Protein AF-A0A1D6N1G1-F1 (afdb_monomer_lite)

Sequence (149 aa):
MVDSLAKLSMDVGDKDLVYSLLLVFSRMLMDENGKECIMDNIQITICVLSELVSYPHMMVVQETTLQCLVAFSTFPHPKIYHVRRKVVQAAIRALDDKKQVVRQVVVRCRHTWCEHFTISESVARWRKSLRRTERLRSNGVPPRISWLK

Secondary structure (DSSP, 8-state):
-HHHHHHHTT-STTHHHHHHHHHHHHHHTTSHHHHHHHHTTHHHHHHHHHHHTT-TT-HHHHHHHHHHHHHHTTS-HHHHGGGHHHHHHHHHHHTT-S-HHHHHHHHHHHHIIIIIHHHHHHHHHHHHHHHHHHHHHHTT---------

pLDDT: mean 80.91, std 14.66, range [36.78, 94.88]

Structure (mmCIF, N/CA/C/O backbone):
data_AF-A0A1D6N1G1-F1
#
_entry.id   AF-A0A1D6N1G1-F1
#
loop_
_atom_site.group_PDB
_atom_site.id
_atom_site.type_symbol
_atom_site.label_atom_id
_atom_site.label_alt_id
_atom_site.label_comp_id
_atom_site.label_asym_id
_atom_site.label_entity_id
_atom_site.label_seq_id
_atom_site.pdbx_PDB_ins_code
_atom_site.Cartn_x
_atom_site.Cartn_y
_atom_site.Cartn_z
_atom_site.occupancy
_atom_site.B_iso_or_equiv
_atom_site.auth_seq_id
_atom_site.auth_comp_id
_atom_site.auth_asym_id
_atom_site.auth_atom_id
_atom_site.pdbx_PDB_model_num
ATOM 1 N N . MET A 1 1 ? 12.007 7.906 5.022 1.00 79.75 1 MET A N 1
ATOM 2 C CA . MET A 1 1 ? 10.540 8.095 4.908 1.00 79.75 1 MET A CA 1
ATOM 3 C C . MET A 1 1 ? 9.776 6.846 5.329 1.00 79.75 1 MET A C 1
ATOM 5 O O . MET A 1 1 ? 8.977 6.941 6.248 1.00 79.75 1 MET A O 1
ATOM 9 N N . VAL A 1 2 ? 10.022 5.683 4.715 1.00 82.06 2 VAL A N 1
ATOM 10 C CA . VAL A 1 2 ? 9.347 4.422 5.087 1.00 82.06 2 VAL A CA 1
ATOM 11 C C . VAL A 1 2 ? 9.633 4.022 6.538 1.00 82.06 2 VAL A C 1
ATOM 13 O O . VAL A 1 2 ? 8.705 3.689 7.265 1.00 82.06 2 VAL A O 1
ATOM 16 N N . ASP A 1 3 ? 10.875 4.174 7.002 1.00 85.06 3 ASP A N 1
ATOM 17 C CA . ASP A 1 3 ? 11.221 3.924 8.412 1.00 85.06 3 ASP A CA 1
ATOM 18 C C . ASP A 1 3 ? 10.505 4.879 9.373 1.00 85.06 3 ASP A C 1
ATOM 20 O O . ASP A 1 3 ? 10.149 4.502 10.485 1.00 85.06 3 ASP A O 1
ATOM 24 N N . SER A 1 4 ? 10.279 6.123 8.943 1.00 84.81 4 SER A N 1
ATOM 25 C CA . SER A 1 4 ? 9.517 7.112 9.707 1.00 84.81 4 SER A CA 1
ATOM 26 C C . SER A 1 4 ? 8.051 6.695 9.800 1.00 84.81 4 SER A C 1
ATOM 28 O O . SER A 1 4 ? 7.501 6.701 10.891 1.00 84.81 4 SER A O 1
ATOM 30 N N . LEU A 1 5 ? 7.444 6.259 8.688 1.00 82.94 5 LEU A N 1
ATOM 31 C CA . LEU A 1 5 ? 6.083 5.711 8.678 1.00 82.94 5 LEU A CA 1
ATOM 32 C C . LEU A 1 5 ? 5.957 4.497 9.606 1.00 82.94 5 LEU A C 1
ATOM 34 O O . LEU A 1 5 ? 5.024 4.448 10.400 1.00 82.94 5 LEU A O 1
ATOM 38 N N . ALA A 1 6 ? 6.907 3.559 9.553 1.00 84.38 6 ALA A N 1
ATOM 39 C CA . ALA A 1 6 ? 6.903 2.380 10.415 1.00 84.38 6 ALA A CA 1
ATOM 40 C C . ALA A 1 6 ? 6.963 2.762 11.903 1.00 84.38 6 ALA A C 1
ATOM 42 O O . ALA A 1 6 ? 6.140 2.302 12.689 1.00 84.38 6 ALA A O 1
ATOM 43 N N . LYS A 1 7 ? 7.885 3.657 12.283 1.00 87.19 7 LYS A N 1
ATOM 44 C CA . LYS A 1 7 ? 8.036 4.119 13.673 1.00 87.19 7 LYS A CA 1
ATOM 45 C C . LYS A 1 7 ? 6.796 4.856 14.180 1.00 87.19 7 LYS A C 1
ATOM 47 O O . LYS A 1 7 ? 6.299 4.530 15.250 1.00 87.19 7 LYS A O 1
ATOM 52 N N . LEU A 1 8 ? 6.293 5.811 13.400 1.00 80.88 8 LEU A N 1
ATOM 53 C CA . LEU A 1 8 ? 5.163 6.662 13.789 1.00 80.88 8 LEU A CA 1
ATOM 54 C C . LEU A 1 8 ? 3.832 5.898 13.793 1.00 80.88 8 LEU A C 1
ATOM 56 O O . LEU A 1 8 ? 2.919 6.254 14.525 1.00 80.88 8 LEU A O 1
ATOM 60 N N . SER A 1 9 ? 3.709 4.815 13.017 1.00 81.06 9 SER A N 1
ATOM 61 C CA . SER A 1 9 ? 2.487 3.997 12.995 1.00 81.06 9 SER A CA 1
ATOM 62 C C . SER A 1 9 ? 2.182 3.277 14.315 1.00 81.06 9 SER A C 1
ATOM 64 O O . SER A 1 9 ? 1.063 2.801 14.497 1.00 81.06 9 SER A O 1
ATOM 66 N N . MET A 1 10 ? 3.151 3.213 15.232 1.00 80.50 10 MET A N 1
ATOM 67 C CA . MET A 1 10 ? 2.996 2.581 16.543 1.00 80.50 10 MET A CA 1
ATOM 68 C C . MET A 1 10 ? 2.371 3.510 17.594 1.00 80.50 10 MET A C 1
ATOM 70 O O . MET A 1 10 ? 1.881 3.013 18.606 1.00 80.50 10 MET A O 1
ATOM 74 N N . ASP A 1 11 ? 2.382 4.829 17.369 1.00 78.88 11 ASP A N 1
ATOM 75 C CA . ASP A 1 11 ? 1.855 5.830 18.300 1.00 78.88 11 ASP A CA 1
ATOM 76 C C . ASP A 1 11 ? 0.537 6.435 17.779 1.00 78.88 11 ASP A C 1
ATOM 78 O O . ASP A 1 11 ? 0.392 6.808 16.612 1.00 78.88 11 ASP A O 1
ATOM 82 N N . VAL A 1 12 ? -0.454 6.543 18.665 1.00 72.38 12 VAL A N 1
ATOM 83 C CA . VAL A 1 12 ? -1.766 7.140 18.375 1.00 72.38 12 VAL A CA 1
ATOM 84 C C . VAL A 1 12 ? -1.674 8.664 18.249 1.00 72.38 12 VAL A C 1
ATOM 86 O O . VAL A 1 12 ? -2.468 9.264 17.515 1.00 72.38 12 VAL A O 1
ATOM 89 N N . GLY A 1 13 ? -0.719 9.291 18.946 1.00 80.56 13 GLY A N 1
ATOM 90 C CA . GLY A 1 13 ? -0.485 10.736 18.911 1.00 80.56 13 GLY A CA 1
ATOM 91 C C . GLY A 1 13 ? -0.016 11.239 17.545 1.00 80.56 13 GLY A C 1
ATOM 92 O O . GLY A 1 13 ? -0.322 12.366 17.164 1.00 80.56 13 GLY A O 1
ATOM 93 N N . ASP A 1 14 ? 0.623 10.372 16.761 1.00 87.56 14 ASP A N 1
ATOM 94 C CA . ASP A 1 14 ? 1.256 10.727 15.490 1.00 87.56 14 ASP A CA 1
ATOM 95 C C . ASP A 1 14 ? 0.354 10.519 14.264 1.00 87.56 14 ASP A C 1
ATOM 97 O O . ASP A 1 14 ? 0.816 10.616 13.127 1.00 87.56 14 ASP A O 1
ATOM 101 N N . LYS A 1 15 ? -0.946 10.256 14.446 1.00 88.75 15 LYS A N 1
ATOM 102 C CA . LYS A 1 15 ? -1.875 9.938 13.340 1.00 88.75 15 LYS A CA 1
ATOM 103 C C . LYS A 1 15 ? -1.853 10.959 12.188 1.00 88.75 15 LYS A C 1
ATOM 105 O O . LYS A 1 15 ? -1.908 10.570 11.021 1.00 88.75 15 LYS A O 1
ATOM 110 N N . ASP A 1 16 ? -1.725 12.250 12.499 1.00 91.19 16 ASP A N 1
ATOM 111 C CA . ASP A 1 16 ? -1.712 13.328 11.502 1.00 91.19 16 ASP A CA 1
ATOM 112 C C . ASP A 1 16 ? -0.366 13.393 10.759 1.00 91.19 16 ASP A C 1
ATOM 114 O O . ASP A 1 16 ? -0.320 13.661 9.553 1.00 91.19 16 ASP A O 1
ATOM 118 N N . LEU A 1 17 ? 0.732 13.069 11.450 1.00 91.50 17 LEU A N 1
ATOM 119 C CA . LEU A 1 17 ? 2.068 12.917 10.867 1.00 91.50 17 LEU A CA 1
ATOM 120 C C . LEU A 1 17 ? 2.132 11.687 9.957 1.00 91.50 1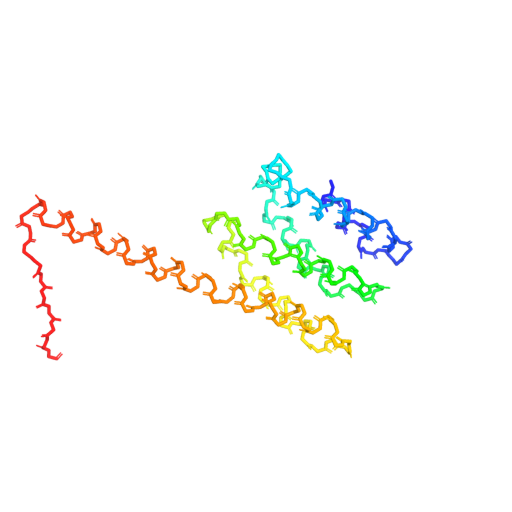7 LEU A C 1
ATOM 122 O O . LEU A 1 17 ? 2.620 11.787 8.830 1.00 91.50 17 LEU A O 1
ATOM 126 N N . VAL A 1 18 ? 1.585 10.550 10.403 1.00 92.38 18 VAL A N 1
ATOM 127 C CA . VAL A 1 18 ? 1.448 9.325 9.598 1.00 92.38 18 VAL A CA 1
ATOM 128 C C . VAL A 1 18 ? 0.681 9.626 8.316 1.00 92.38 18 VAL A C 1
ATOM 130 O O . VAL A 1 18 ? 1.151 9.294 7.226 1.00 92.38 18 VAL A O 1
ATOM 133 N N . TYR A 1 19 ? -0.466 10.303 8.420 1.00 93.06 19 TYR A N 1
ATOM 134 C CA . TYR A 1 19 ? -1.254 10.666 7.248 1.00 93.06 19 TYR A CA 1
ATOM 135 C C . TYR A 1 19 ? -0.510 11.636 6.320 1.00 93.06 19 TYR A C 1
ATOM 137 O O . TYR A 1 19 ? -0.472 11.419 5.109 1.00 93.06 19 TYR A O 1
ATOM 145 N N . 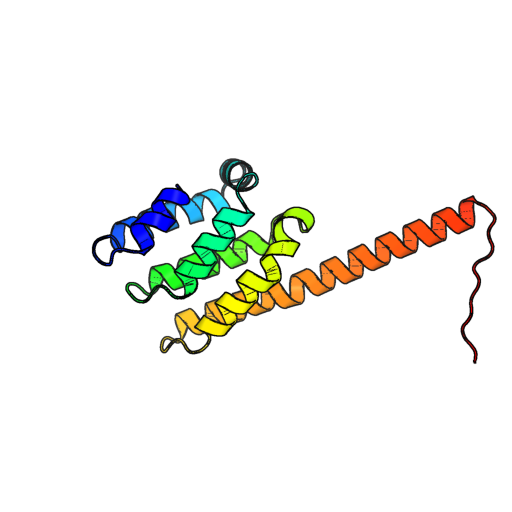SER A 1 20 ? 0.151 12.659 6.867 1.00 93.69 20 SER A N 1
ATOM 146 C CA . SER A 1 20 ? 0.931 13.623 6.078 1.00 93.69 20 SER A CA 1
ATOM 147 C C . SER A 1 20 ? 2.070 12.951 5.306 1.00 93.69 20 SER A C 1
ATOM 149 O O . SER A 1 20 ? 2.249 13.203 4.112 1.00 93.69 20 SER A O 1
ATOM 151 N N . LEU A 1 21 ? 2.809 12.043 5.949 1.00 93.25 21 LEU A N 1
ATOM 152 C CA . LEU A 1 21 ? 3.858 11.256 5.297 1.00 93.25 21 LEU A CA 1
ATOM 153 C C . LEU A 1 21 ? 3.290 10.322 4.228 1.00 93.25 21 LEU A C 1
ATOM 155 O O . LEU A 1 21 ? 3.871 10.201 3.150 1.00 93.25 21 LEU A O 1
ATOM 159 N N . LEU A 1 22 ? 2.147 9.689 4.496 1.00 93.94 22 LEU A N 1
ATOM 160 C CA . LEU A 1 22 ? 1.475 8.828 3.529 1.00 93.94 22 LEU A CA 1
ATOM 161 C C . LEU A 1 22 ? 0.999 9.614 2.298 1.00 93.94 22 LEU A C 1
ATOM 163 O O . LEU A 1 22 ? 1.094 9.110 1.181 1.00 93.94 22 LEU A O 1
ATOM 167 N N . LEU A 1 23 ? 0.552 10.862 2.468 1.00 93.56 23 LEU A N 1
ATOM 168 C CA . LEU A 1 23 ? 0.210 11.740 1.349 1.00 93.56 23 LEU A CA 1
ATOM 169 C C . LEU A 1 23 ? 1.436 12.099 0.506 1.00 93.56 23 LEU A C 1
ATOM 171 O O . LEU A 1 23 ? 1.366 12.008 -0.721 1.00 93.56 23 LEU A O 1
ATOM 175 N N . VAL A 1 24 ? 2.562 12.457 1.130 1.00 93.12 24 VAL A N 1
ATOM 176 C CA . VAL A 1 24 ? 3.826 12.698 0.407 1.00 93.12 24 VAL A CA 1
ATOM 177 C C . VAL A 1 24 ? 4.230 11.449 -0.371 1.00 93.12 24 VAL A C 1
ATOM 179 O O . VAL A 1 24 ? 4.504 11.523 -1.567 1.00 93.12 24 VAL A O 1
ATOM 182 N N . PHE A 1 25 ? 4.163 10.290 0.281 1.00 91.88 25 PHE A N 1
ATOM 183 C CA . PHE A 1 25 ? 4.442 9.002 -0.336 1.00 91.88 25 PHE A CA 1
ATOM 184 C C . PHE A 1 25 ? 3.519 8.711 -1.536 1.00 91.88 25 PHE A C 1
ATOM 186 O O . PHE A 1 25 ? 3.985 8.307 -2.600 1.00 91.88 25 PHE A O 1
ATOM 193 N N . SER A 1 26 ? 2.214 8.972 -1.405 1.00 92.75 26 SER A N 1
ATOM 194 C CA . SER A 1 26 ? 1.238 8.767 -2.485 1.00 92.75 26 SER A CA 1
ATOM 195 C C . SER A 1 26 ? 1.529 9.641 -3.707 1.00 92.75 26 SER A C 1
ATOM 197 O O . SER A 1 26 ? 1.382 9.189 -4.840 1.00 92.75 26 SER A O 1
ATOM 199 N N . ARG A 1 27 ? 2.014 10.871 -3.491 1.00 92.06 27 ARG A N 1
ATOM 200 C CA . ARG A 1 27 ? 2.438 11.771 -4.570 1.00 92.06 27 ARG A CA 1
ATOM 201 C C . ARG A 1 27 ? 3.683 11.249 -5.274 1.00 92.06 27 ARG A C 1
ATOM 203 O O . ARG A 1 27 ? 3.724 11.276 -6.497 1.00 92.06 27 ARG A O 1
ATOM 210 N N . MET A 1 28 ? 4.648 10.706 -4.531 1.00 91.31 28 MET A N 1
ATOM 211 C CA . MET A 1 28 ? 5.841 10.091 -5.126 1.00 91.31 28 MET A CA 1
ATOM 212 C C . MET A 1 28 ? 5.503 8.887 -6.010 1.00 91.31 28 MET A C 1
ATOM 214 O O . MET A 1 28 ? 6.167 8.672 -7.013 1.00 91.31 28 MET A O 1
ATOM 218 N N . LEU A 1 29 ? 4.455 8.124 -5.685 1.00 89.44 29 LEU A N 1
ATOM 219 C CA . LEU A 1 29 ? 3.989 7.027 -6.540 1.00 89.44 29 LEU A CA 1
ATOM 220 C C . LEU A 1 29 ? 3.378 7.493 -7.869 1.00 89.44 29 LEU A C 1
ATOM 222 O O . LEU A 1 29 ? 3.246 6.681 -8.784 1.00 89.44 29 LEU A O 1
ATOM 226 N N . MET A 1 30 ? 2.977 8.761 -7.979 1.00 87.19 30 MET A N 1
ATOM 227 C CA . MET A 1 30 ? 2.439 9.343 -9.213 1.00 87.19 30 MET A CA 1
ATOM 228 C C . MET A 1 30 ? 3.515 10.030 -10.062 1.00 87.19 30 MET A C 1
ATOM 230 O O . MET A 1 30 ? 3.289 10.249 -11.248 1.00 87.19 30 MET A O 1
ATOM 234 N N . ASP A 1 31 ? 4.673 10.334 -9.478 1.00 90.44 31 ASP A N 1
ATOM 235 C CA . ASP A 1 31 ? 5.804 10.984 -10.137 1.00 90.44 31 ASP A CA 1
ATOM 236 C C . ASP A 1 31 ? 6.833 9.950 -10.618 1.00 90.44 31 ASP A C 1
ATOM 238 O O . ASP A 1 31 ? 7.179 9.029 -9.881 1.00 90.44 31 ASP A O 1
ATOM 242 N N . GLU A 1 32 ? 7.343 10.079 -11.845 1.00 87.62 32 GLU A N 1
ATOM 243 C CA . GLU A 1 32 ? 8.293 9.096 -12.393 1.00 87.62 32 GLU A CA 1
ATOM 244 C C . GLU A 1 32 ? 9.620 9.072 -11.616 1.00 87.62 32 GLU A C 1
ATOM 246 O O . GLU A 1 32 ? 10.110 7.992 -11.281 1.00 87.62 32 GLU A O 1
ATOM 251 N N . ASN A 1 33 ? 10.149 10.235 -11.216 1.00 88.31 33 ASN A N 1
ATOM 252 C CA . ASN A 1 33 ? 11.370 10.295 -10.401 1.00 88.31 33 ASN A CA 1
ATOM 253 C C . ASN A 1 33 ? 11.117 9.718 -8.995 1.00 88.31 33 ASN A C 1
ATOM 255 O O . ASN A 1 33 ? 11.950 9.008 -8.424 1.00 88.31 33 ASN A O 1
ATOM 259 N N . GLY A 1 34 ? 9.935 9.986 -8.436 1.00 87.56 34 GLY A N 1
ATOM 260 C CA . GLY A 1 34 ? 9.482 9.408 -7.174 1.00 87.56 34 GLY A CA 1
ATOM 261 C C . GLY A 1 34 ? 9.386 7.878 -7.212 1.00 87.56 34 GLY A C 1
ATOM 262 O O . GLY A 1 34 ? 9.840 7.213 -6.274 1.00 87.56 34 GLY A O 1
ATOM 263 N N . LYS A 1 35 ? 8.855 7.302 -8.298 1.00 88.88 35 LYS A N 1
ATOM 264 C CA . LYS A 1 35 ? 8.763 5.843 -8.489 1.00 88.88 35 LYS A CA 1
ATOM 265 C C . LYS A 1 35 ? 10.133 5.175 -8.524 1.00 88.88 35 LYS A C 1
ATOM 267 O O . LYS A 1 35 ? 10.285 4.115 -7.913 1.00 88.88 35 LYS A O 1
ATOM 272 N N . GLU A 1 36 ? 11.115 5.776 -9.198 1.00 87.62 36 GLU A N 1
ATOM 273 C CA . GLU A 1 36 ? 12.486 5.251 -9.234 1.00 87.62 36 GLU A CA 1
ATOM 274 C C . GLU A 1 36 ? 13.082 5.152 -7.826 1.00 87.62 36 GLU A C 1
ATOM 276 O O . GLU A 1 36 ? 13.568 4.090 -7.441 1.00 87.62 36 GLU A O 1
ATOM 281 N N . CYS A 1 37 ? 12.929 6.198 -7.007 1.00 86.75 37 CYS A N 1
ATOM 282 C CA . CYS A 1 37 ? 13.398 6.206 -5.616 1.00 86.75 37 CYS A CA 1
ATOM 283 C C . CYS A 1 37 ? 12.753 5.098 -4.756 1.00 86.75 37 CYS A C 1
ATOM 285 O O . CYS A 1 37 ? 13.398 4.483 -3.902 1.00 86.75 37 CYS A O 1
ATOM 287 N N . ILE A 1 38 ? 11.470 4.810 -4.987 1.00 89.12 38 ILE A N 1
ATOM 288 C CA . ILE A 1 38 ? 10.731 3.769 -4.258 1.00 89.12 38 ILE A CA 1
ATOM 289 C C . ILE A 1 38 ? 11.165 2.360 -4.689 1.00 89.12 38 ILE A C 1
ATOM 291 O O . ILE A 1 38 ? 11.104 1.421 -3.888 1.00 89.12 38 ILE A O 1
ATOM 295 N N . MET A 1 39 ? 11.607 2.189 -5.937 1.00 86.56 39 MET A N 1
ATOM 296 C CA . MET A 1 39 ? 11.893 0.882 -6.531 1.00 86.56 39 MET A CA 1
ATOM 297 C C . MET A 1 39 ? 13.001 0.112 -5.796 1.00 86.56 39 MET A C 1
ATOM 299 O O . MET A 1 39 ? 12.920 -1.118 -5.699 1.00 86.56 39 MET A O 1
ATOM 303 N N . ASP A 1 40 ? 13.976 0.816 -5.221 1.00 85.31 40 ASP A N 1
ATOM 304 C CA . ASP A 1 40 ? 15.070 0.218 -4.444 1.00 85.31 40 ASP A CA 1
ATOM 305 C C . ASP A 1 40 ? 14.602 -0.371 -3.109 1.00 85.31 40 ASP A C 1
ATOM 307 O O . ASP A 1 40 ? 15.170 -1.341 -2.611 1.00 85.31 40 ASP A O 1
ATOM 311 N N . ASN A 1 41 ? 13.510 0.159 -2.554 1.00 87.12 41 ASN A N 1
ATOM 312 C CA . ASN A 1 41 ? 12.984 -0.215 -1.241 1.00 87.12 41 ASN A CA 1
ATOM 313 C C . ASN A 1 41 ? 11.578 -0.824 -1.319 1.00 87.12 41 ASN A C 1
ATOM 315 O O . ASN A 1 41 ? 10.836 -0.843 -0.331 1.00 87.12 41 ASN A O 1
ATOM 319 N N . ILE A 1 42 ? 11.192 -1.337 -2.491 1.00 90.25 42 ILE A N 1
ATOM 320 C CA . ILE A 1 42 ? 9.816 -1.751 -2.789 1.00 90.25 42 ILE A CA 1
ATOM 321 C C . ILE A 1 42 ? 9.264 -2.787 -1.802 1.00 90.25 42 ILE A C 1
ATOM 323 O O . ILE A 1 42 ? 8.112 -2.691 -1.381 1.00 90.25 42 ILE A O 1
ATOM 327 N N . GLN A 1 43 ? 10.094 -3.744 -1.370 1.00 89.75 43 GLN A N 1
ATOM 328 C CA . GLN A 1 43 ? 9.669 -4.805 -0.453 1.00 89.75 43 GLN A CA 1
ATOM 329 C C . GLN A 1 43 ? 9.309 -4.247 0.924 1.00 89.75 43 GLN A C 1
ATOM 331 O O . GLN A 1 43 ? 8.230 -4.528 1.446 1.00 89.75 43 GLN A O 1
ATOM 336 N N . ILE A 1 44 ? 10.214 -3.449 1.498 1.00 90.81 44 ILE A N 1
ATOM 337 C CA . ILE A 1 44 ? 10.062 -2.844 2.826 1.00 90.81 44 ILE A CA 1
ATOM 338 C C . ILE A 1 44 ? 8.870 -1.891 2.802 1.00 90.81 44 ILE A C 1
ATOM 340 O O . ILE A 1 44 ? 8.004 -1.949 3.670 1.00 90.81 44 ILE A O 1
ATOM 344 N N . THR A 1 45 ? 8.768 -1.089 1.746 1.00 92.31 45 THR A N 1
ATOM 345 C CA . THR A 1 45 ? 7.674 -0.138 1.554 1.00 92.31 45 THR A CA 1
ATOM 346 C C . THR A 1 45 ? 6.314 -0.828 1.540 1.00 92.31 45 THR A C 1
ATOM 348 O O . THR A 1 45 ? 5.423 -0.466 2.306 1.00 92.31 45 THR A O 1
ATOM 351 N N . ILE A 1 46 ? 6.154 -1.875 0.726 1.00 92.69 46 ILE A N 1
ATOM 352 C CA . ILE A 1 46 ? 4.900 -2.633 0.663 1.00 92.69 46 ILE A CA 1
ATOM 353 C C . ILE A 1 46 ? 4.625 -3.359 1.986 1.00 92.69 46 ILE A C 1
ATOM 355 O O . ILE A 1 46 ? 3.463 -3.495 2.375 1.00 92.69 46 ILE A O 1
ATOM 359 N N . CYS A 1 47 ? 5.661 -3.799 2.707 1.00 91.50 47 CYS A N 1
ATOM 360 C CA . CYS A 1 47 ? 5.498 -4.391 4.033 1.00 91.50 47 CYS A CA 1
ATOM 361 C C . CYS A 1 47 ? 4.883 -3.410 5.032 1.00 91.50 47 CYS A C 1
ATOM 363 O O . CYS A 1 47 ? 3.875 -3.766 5.637 1.00 91.50 47 CYS A O 1
ATOM 365 N N . VAL A 1 48 ? 5.440 -2.202 5.143 1.00 92.19 48 VAL A N 1
ATOM 366 C CA . VAL A 1 48 ? 4.944 -1.151 6.048 1.00 92.19 48 VAL A CA 1
ATOM 367 C C . VAL A 1 48 ? 3.527 -0.725 5.663 1.00 92.19 48 VAL A C 1
ATOM 369 O O . VAL A 1 48 ? 2.642 -0.652 6.510 1.00 92.19 48 VAL A O 1
ATOM 372 N N . LEU A 1 49 ? 3.258 -0.533 4.368 1.00 94.00 49 LEU A N 1
ATOM 373 C CA . LEU A 1 49 ? 1.905 -0.215 3.902 1.00 94.00 49 LEU A CA 1
ATOM 374 C C . LEU A 1 49 ? 0.911 -1.338 4.214 1.00 94.00 49 LEU A C 1
ATOM 376 O O . LEU A 1 49 ? -0.213 -1.070 4.609 1.00 94.00 49 LEU A O 1
ATOM 380 N N . SER A 1 50 ? 1.307 -2.604 4.090 1.00 93.06 50 SER A N 1
ATOM 381 C CA . SER A 1 50 ? 0.414 -3.726 4.417 1.00 93.06 50 SER A CA 1
ATOM 382 C C . SER A 1 50 ? -0.015 -3.732 5.890 1.00 93.06 50 SER A C 1
ATOM 384 O O . SER A 1 50 ? -1.085 -4.246 6.199 1.00 93.06 50 SER A O 1
ATOM 386 N N . GLU A 1 51 ? 0.797 -3.179 6.790 1.00 91.31 51 GLU A N 1
ATOM 387 C CA . GLU A 1 51 ? 0.463 -3.029 8.211 1.00 91.31 51 GLU A CA 1
ATOM 388 C C . GLU A 1 51 ? -0.479 -1.836 8.435 1.00 91.31 51 GLU A C 1
ATOM 390 O O . GLU A 1 51 ? -1.471 -1.960 9.155 1.00 91.31 51 GLU A O 1
ATOM 395 N N . LEU A 1 52 ? -0.262 -0.729 7.716 1.00 91.69 52 LEU A N 1
ATOM 396 C CA . LEU A 1 52 ? -1.133 0.453 7.750 1.00 91.69 52 LEU A CA 1
ATOM 397 C C . LEU A 1 52 ? -2.556 0.203 7.218 1.00 91.69 52 LEU A C 1
ATOM 399 O O . LEU A 1 52 ? -3.475 0.952 7.546 1.00 91.69 52 LEU A O 1
ATOM 403 N N . VAL A 1 53 ? -2.782 -0.867 6.449 1.00 91.88 53 VAL A N 1
ATOM 404 C CA . VAL A 1 53 ? -4.133 -1.282 6.024 1.00 91.88 53 VAL A CA 1
ATOM 405 C C . VAL A 1 53 ? -5.043 -1.559 7.228 1.00 91.88 53 VAL A C 1
ATOM 407 O O . VAL A 1 53 ? -6.240 -1.299 7.161 1.00 91.88 53 VAL A O 1
ATOM 410 N N . SER A 1 54 ? -4.486 -2.043 8.342 1.00 87.62 54 SER A N 1
ATOM 411 C CA . SER A 1 54 ? -5.224 -2.301 9.585 1.00 87.62 54 SER A CA 1
ATOM 412 C C . SER A 1 54 ? -5.163 -1.139 10.586 1.00 87.62 54 SER A C 1
ATOM 414 O O . SER A 1 54 ? -5.516 -1.332 11.746 1.00 87.62 54 SER A O 1
ATOM 416 N N . TYR A 1 55 ? -4.715 0.055 10.178 1.00 88.56 55 TYR A N 1
ATOM 417 C CA . TYR A 1 55 ? -4.483 1.181 11.089 1.00 88.56 55 TYR A CA 1
ATOM 418 C C . TYR A 1 55 ? -5.795 1.704 11.706 1.00 88.56 55 TYR A C 1
ATOM 420 O O . TYR A 1 55 ? -6.603 2.314 11.001 1.00 88.56 55 TYR A O 1
ATOM 428 N N . PRO A 1 56 ? -6.052 1.514 13.013 1.00 82.50 56 PRO A N 1
ATOM 429 C CA . PRO A 1 56 ? -7.390 1.717 13.577 1.00 82.50 56 PRO A CA 1
ATOM 430 C C . PRO A 1 56 ? -7.715 3.190 13.864 1.00 82.50 56 PRO A C 1
ATOM 432 O O . PRO A 1 56 ? -8.882 3.548 14.023 1.00 82.50 56 PRO A O 1
ATOM 435 N N . HIS A 1 57 ? -6.701 4.055 13.933 1.00 84.69 57 HIS A N 1
ATOM 436 C CA . HIS A 1 57 ? -6.845 5.416 14.458 1.00 84.69 57 HIS A CA 1
ATOM 437 C C . HIS A 1 57 ? -7.381 6.420 13.434 1.00 84.69 57 HIS A C 1
ATOM 439 O O . HIS A 1 57 ? -7.940 7.448 13.818 1.00 84.69 57 HIS A O 1
ATOM 445 N N . MET A 1 58 ? -7.237 6.140 12.134 1.00 86.88 58 MET A N 1
ATOM 446 C CA . MET A 1 58 ? -7.681 7.054 11.085 1.00 86.88 58 MET A CA 1
ATOM 447 C C . MET A 1 58 ? -8.062 6.308 9.803 1.00 86.88 58 MET A C 1
ATOM 449 O O . MET A 1 58 ? -7.250 5.627 9.188 1.00 86.88 58 MET A O 1
ATO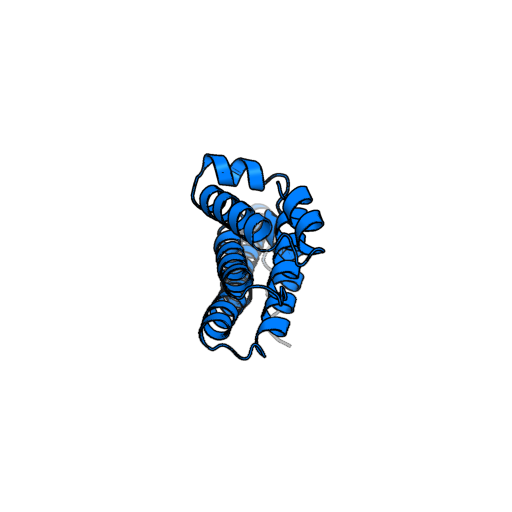M 453 N N . MET A 1 59 ? -9.309 6.482 9.363 1.00 87.62 59 MET A N 1
ATOM 454 C CA . MET A 1 59 ? -9.839 5.792 8.178 1.00 87.62 59 MET A CA 1
ATOM 455 C C . MET A 1 59 ? -9.118 6.190 6.892 1.00 87.62 59 MET A C 1
ATOM 457 O O . MET A 1 59 ? -8.821 5.337 6.064 1.00 87.62 59 MET A O 1
ATOM 461 N N . VAL A 1 60 ? -8.840 7.485 6.727 1.00 89.25 60 VAL A N 1
ATOM 462 C CA . VAL A 1 60 ? -8.208 7.990 5.504 1.00 89.25 60 VAL A CA 1
ATOM 463 C C . VAL A 1 60 ? -6.799 7.413 5.329 1.00 89.25 60 VAL A C 1
ATOM 465 O O . VAL A 1 60 ? -6.389 7.150 4.208 1.00 89.25 60 VAL A O 1
ATOM 468 N N . VAL A 1 61 ? -6.101 7.087 6.426 1.00 91.00 61 VAL A N 1
ATOM 469 C CA . VAL A 1 61 ? -4.817 6.371 6.371 1.00 91.00 61 VAL A CA 1
ATOM 470 C C . VAL A 1 61 ? -4.997 4.993 5.740 1.00 91.00 61 VAL A C 1
ATOM 472 O O . VAL A 1 61 ? -4.241 4.652 4.833 1.00 91.00 61 VAL A O 1
ATOM 475 N N . GLN A 1 62 ? -6.010 4.223 6.146 1.00 91.00 62 GLN A N 1
ATOM 476 C CA . GLN A 1 62 ? -6.279 2.909 5.548 1.00 91.00 62 GLN A CA 1
ATOM 477 C C . GLN A 1 62 ? -6.638 3.033 4.062 1.00 91.00 62 GLN A C 1
ATOM 479 O O . GLN A 1 62 ? -6.111 2.302 3.223 1.00 91.00 62 GLN A O 1
ATOM 484 N N . GLU A 1 63 ? -7.512 3.985 3.726 1.00 90.75 63 GLU A N 1
ATOM 485 C CA . GLU A 1 63 ? -7.961 4.218 2.355 1.00 90.75 63 GLU A CA 1
ATOM 486 C C . GLU A 1 63 ? -6.793 4.589 1.436 1.00 90.75 63 GLU A C 1
ATOM 488 O O . GLU A 1 63 ? -6.563 3.923 0.423 1.00 90.75 63 GLU A O 1
ATOM 493 N N . THR A 1 64 ? -6.013 5.606 1.808 1.00 92.81 64 THR A N 1
ATOM 494 C CA . THR A 1 64 ? -4.846 6.046 1.039 1.00 92.81 64 THR A CA 1
ATOM 495 C C . THR A 1 64 ? -3.801 4.937 0.956 1.00 92.81 64 THR A C 1
ATOM 497 O O . THR A 1 64 ? -3.228 4.714 -0.107 1.00 92.81 64 THR A O 1
ATOM 500 N N . THR A 1 65 ? -3.599 4.167 2.026 1.00 94.88 65 THR A N 1
ATOM 501 C CA . THR A 1 65 ? -2.687 3.016 2.019 1.00 94.88 65 THR A CA 1
ATOM 502 C C . THR A 1 65 ? -3.107 1.973 0.985 1.00 94.88 65 THR A C 1
ATOM 504 O O . THR A 1 65 ? -2.281 1.510 0.196 1.00 94.88 65 THR A O 1
ATOM 507 N N . LEU A 1 66 ? -4.392 1.621 0.936 1.00 93.69 66 LEU A N 1
ATOM 508 C CA . LEU A 1 66 ? -4.910 0.679 -0.055 1.00 93.69 66 LEU A CA 1
ATOM 509 C C . LEU A 1 66 ? -4.806 1.230 -1.482 1.00 93.69 66 LEU A C 1
ATOM 511 O O . LEU A 1 66 ? -4.501 0.475 -2.404 1.00 93.69 66 LEU A O 1
ATOM 515 N N . GLN A 1 67 ? -5.019 2.533 -1.679 1.00 92.00 67 GLN A N 1
ATOM 516 C CA . GLN A 1 67 ? -4.807 3.189 -2.973 1.00 92.00 67 GLN A CA 1
ATOM 517 C C . GLN A 1 67 ? -3.331 3.138 -3.400 1.00 92.00 67 GLN A C 1
ATOM 519 O O . GLN A 1 67 ? -3.046 2.790 -4.546 1.00 92.00 67 GLN A O 1
ATOM 524 N N . CYS A 1 68 ? -2.391 3.381 -2.483 1.00 94.62 68 CYS A N 1
ATOM 525 C CA . CYS A 1 68 ? -0.957 3.211 -2.726 1.00 94.62 68 CYS A CA 1
ATOM 526 C C . CYS A 1 68 ? -0.620 1.764 -3.111 1.00 94.62 68 CYS A C 1
ATOM 528 O O . CYS A 1 68 ? 0.113 1.532 -4.070 1.00 94.62 68 CYS A O 1
ATOM 530 N N . LEU A 1 69 ? -1.192 0.772 -2.418 1.00 94.62 69 LEU A N 1
ATOM 531 C CA . LEU A 1 69 ? -1.017 -0.640 -2.769 1.00 94.62 69 LEU A CA 1
ATOM 532 C C . LEU A 1 69 ? -1.581 -0.954 -4.161 1.00 94.62 69 LEU A C 1
ATOM 534 O O . LEU A 1 69 ? -0.955 -1.698 -4.909 1.00 94.62 69 LEU A O 1
ATOM 538 N N . VAL A 1 70 ? -2.714 -0.375 -4.564 1.00 92.56 70 VAL A N 1
ATOM 539 C CA . VAL A 1 70 ? -3.208 -0.490 -5.949 1.00 92.56 70 VAL A CA 1
ATOM 540 C C . VAL A 1 70 ? -2.200 0.101 -6.936 1.00 92.56 70 VAL A C 1
ATOM 542 O O . VAL A 1 70 ? -1.883 -0.558 -7.922 1.00 92.56 70 VAL A O 1
ATOM 545 N N . ALA A 1 71 ? -1.647 1.285 -6.668 1.00 92.00 71 ALA A N 1
ATOM 546 C CA . ALA A 1 71 ? -0.638 1.899 -7.534 1.00 92.00 71 ALA A CA 1
ATOM 547 C C . ALA A 1 71 ? 0.625 1.026 -7.662 1.00 92.00 71 ALA A C 1
ATOM 549 O O . ALA A 1 71 ? 1.156 0.863 -8.754 1.00 92.00 71 ALA A O 1
ATOM 550 N N . PHE A 1 72 ? 1.050 0.349 -6.594 1.00 92.00 72 PHE A N 1
ATOM 551 C CA . PHE A 1 72 ? 2.167 -0.598 -6.662 1.00 92.00 72 PHE A CA 1
ATOM 552 C C . PHE A 1 72 ? 1.960 -1.755 -7.644 1.00 92.00 72 PHE A C 1
ATOM 554 O O . PHE A 1 72 ? 2.940 -2.311 -8.136 1.00 92.00 72 PHE A O 1
ATOM 561 N N . SER A 1 73 ? 0.717 -2.110 -7.977 1.00 90.38 73 SER A N 1
ATOM 562 C CA . SER A 1 73 ? 0.441 -3.158 -8.968 1.00 90.38 73 SER A CA 1
ATOM 563 C C . SER A 1 73 ? 0.900 -2.803 -10.390 1.00 90.38 73 SER A C 1
ATOM 565 O O . SER A 1 73 ? 1.000 -3.699 -11.230 1.00 90.38 73 SER A O 1
ATOM 567 N N . THR A 1 74 ? 1.202 -1.525 -10.660 1.00 88.94 74 THR A N 1
ATOM 568 C CA . THR A 1 74 ? 1.709 -1.056 -11.957 1.00 88.94 74 THR A CA 1
ATOM 569 C C . THR A 1 74 ? 3.229 -1.163 -12.077 1.00 88.94 74 THR A C 1
ATOM 571 O O . THR A 1 74 ? 3.770 -0.935 -13.158 1.00 88.94 74 THR A O 1
ATOM 574 N N . PHE A 1 75 ? 3.941 -1.489 -10.993 1.00 88.75 75 PHE A N 1
ATOM 575 C CA . PHE A 1 75 ? 5.392 -1.669 -11.023 1.00 88.75 75 PHE A CA 1
ATOM 576 C C . PHE A 1 75 ? 5.774 -2.947 -11.793 1.00 88.75 75 PHE A C 1
ATOM 578 O O . PHE A 1 75 ? 4.956 -3.860 -11.953 1.00 88.75 75 PHE A O 1
ATOM 585 N N . PRO A 1 76 ? 7.031 -3.073 -12.262 1.00 87.75 76 PRO A N 1
ATOM 586 C CA . PRO A 1 76 ? 7.468 -4.255 -12.995 1.00 87.75 76 PRO A CA 1
ATOM 587 C C . PRO A 1 76 ? 7.218 -5.551 -12.213 1.00 87.75 76 PRO A C 1
ATOM 589 O O . PRO A 1 76 ? 7.716 -5.729 -11.102 1.00 87.75 76 PRO A O 1
ATOM 592 N N . HIS A 1 77 ? 6.510 -6.504 -12.827 1.00 85.25 77 HIS A N 1
ATOM 593 C CA . HIS A 1 77 ? 6.104 -7.765 -12.193 1.00 85.25 77 HIS A CA 1
ATOM 594 C C . HIS A 1 77 ? 7.220 -8.493 -11.407 1.00 85.25 77 HIS A C 1
ATOM 596 O O . HIS A 1 77 ? 6.957 -8.929 -10.283 1.00 85.25 77 HIS A O 1
ATOM 602 N N . PRO A 1 78 ? 8.472 -8.622 -11.906 1.00 87.00 78 PRO A N 1
ATOM 603 C CA . PRO A 1 78 ? 9.548 -9.273 -11.149 1.00 87.00 78 PRO A CA 1
ATOM 604 C C . PRO A 1 78 ? 9.846 -8.615 -9.792 1.00 87.00 78 PRO A C 1
ATOM 606 O O . PRO A 1 78 ? 10.271 -9.297 -8.861 1.00 87.00 78 PRO A O 1
ATOM 609 N N . LYS A 1 79 ? 9.600 -7.305 -9.669 1.00 87.69 79 LYS A N 1
ATOM 610 C CA . LYS A 1 79 ? 9.859 -6.507 -8.465 1.00 87.69 79 LYS A CA 1
ATOM 611 C C . LYS A 1 79 ? 8.738 -6.575 -7.431 1.00 87.69 79 LYS A C 1
ATOM 613 O O . LYS A 1 79 ? 8.988 -6.240 -6.286 1.00 87.69 79 LYS A O 1
ATOM 618 N N . ILE A 1 80 ? 7.533 -7.015 -7.796 1.00 90.38 80 ILE A N 1
ATOM 619 C CA . ILE A 1 80 ? 6.365 -6.983 -6.892 1.00 90.38 80 ILE A CA 1
ATOM 620 C C . ILE A 1 80 ? 5.687 -8.341 -6.692 1.00 90.38 80 ILE A C 1
ATOM 622 O O . ILE A 1 80 ? 4.893 -8.510 -5.770 1.00 90.38 80 ILE A O 1
ATOM 626 N N . TYR A 1 81 ? 6.012 -9.350 -7.502 1.00 87.50 81 TYR A N 1
ATOM 627 C CA . TYR A 1 81 ? 5.363 -10.660 -7.402 1.00 87.50 81 TYR A CA 1
ATOM 628 C C . TYR A 1 81 ? 5.538 -11.329 -6.027 1.00 87.50 81 TYR A C 1
ATOM 630 O O . TYR A 1 81 ? 4.604 -11.928 -5.498 1.00 87.50 81 TYR A O 1
ATOM 638 N N . HIS A 1 82 ? 6.713 -11.201 -5.409 1.00 88.75 82 HIS A N 1
ATOM 639 C CA . HIS A 1 82 ? 7.019 -11.852 -4.132 1.00 88.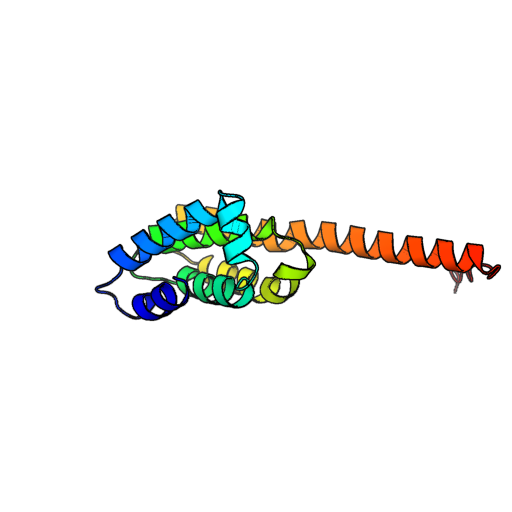75 82 HIS A CA 1
ATOM 640 C C . HIS A 1 82 ? 6.230 -11.266 -2.944 1.00 88.75 82 HIS A C 1
ATOM 642 O O . HIS A 1 82 ? 5.984 -11.975 -1.971 1.00 88.75 82 HIS A O 1
ATOM 648 N N . VAL A 1 83 ? 5.780 -10.007 -3.023 1.00 90.56 83 VAL A N 1
ATOM 649 C CA . VAL A 1 83 ? 4.941 -9.376 -1.986 1.00 90.56 83 VAL A CA 1
ATOM 650 C C . VAL A 1 83 ? 3.442 -9.570 -2.214 1.00 90.56 83 VAL A C 1
ATOM 652 O O . VAL A 1 83 ? 2.659 -9.299 -1.303 1.00 90.56 83 VAL A O 1
ATOM 655 N N . ARG A 1 84 ? 3.017 -10.103 -3.371 1.00 91.06 84 ARG A N 1
ATOM 656 C CA . ARG A 1 84 ? 1.597 -10.299 -3.728 1.00 91.06 84 ARG A CA 1
ATOM 657 C C . ARG A 1 84 ? 0.792 -10.954 -2.609 1.00 91.06 84 ARG A C 1
ATOM 659 O O . ARG A 1 84 ? -0.275 -10.467 -2.248 1.00 91.06 84 ARG A O 1
ATOM 666 N N . ARG A 1 85 ? 1.306 -12.049 -2.037 1.00 91.81 85 ARG A N 1
ATOM 667 C CA . ARG A 1 85 ? 0.612 -12.786 -0.969 1.00 91.81 85 ARG A CA 1
ATOM 668 C C . ARG A 1 85 ? 0.393 -11.917 0.272 1.00 91.81 85 ARG A C 1
ATOM 670 O O . ARG A 1 85 ? -0.676 -1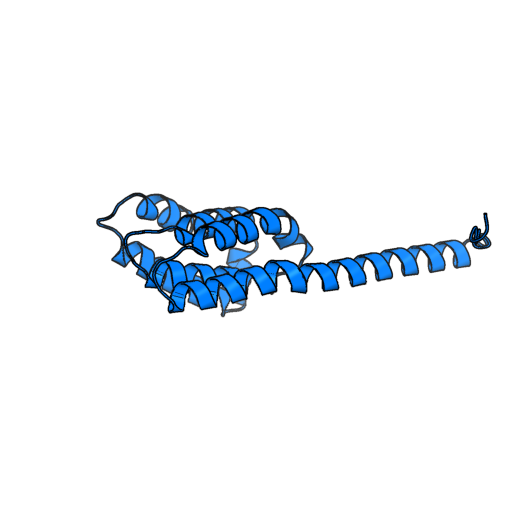1.997 0.869 1.00 91.81 85 ARG A O 1
ATOM 677 N N . LYS A 1 86 ? 1.372 -11.081 0.638 1.00 92.25 86 LYS A N 1
ATOM 678 C CA . LYS A 1 86 ? 1.273 -10.172 1.789 1.00 92.25 86 LYS A CA 1
ATOM 679 C C . LYS A 1 86 ? 0.193 -9.115 1.550 1.00 92.25 86 LYS A C 1
ATOM 681 O O . LYS A 1 86 ? -0.672 -8.949 2.404 1.00 92.25 86 LYS A O 1
ATOM 686 N N . VAL A 1 87 ? 0.180 -8.499 0.366 1.00 94.19 87 VAL A N 1
ATOM 687 C CA . VAL A 1 87 ? -0.823 -7.485 -0.005 1.00 94.19 87 VAL A CA 1
ATOM 688 C C . VAL A 1 87 ? -2.236 -8.066 -0.022 1.00 94.19 87 VAL A C 1
ATOM 690 O O . VAL A 1 87 ? -3.143 -7.506 0.590 1.00 94.19 87 VAL A O 1
ATOM 693 N N . VAL A 1 88 ? -2.428 -9.224 -0.662 1.00 93.25 88 VAL A N 1
ATOM 694 C CA . VAL A 1 88 ? -3.740 -9.887 -0.718 1.00 93.25 88 VAL A CA 1
ATOM 695 C C . VAL A 1 88 ? -4.220 -10.274 0.682 1.00 93.25 88 VAL A C 1
ATOM 697 O O . VAL A 1 88 ? -5.386 -10.064 1.003 1.00 93.25 88 VAL A O 1
ATOM 700 N N . GLN A 1 89 ? -3.337 -10.792 1.540 1.00 92.44 89 GLN A N 1
ATOM 701 C CA . GLN A 1 89 ? -3.704 -11.151 2.910 1.00 92.44 89 GLN A CA 1
ATOM 702 C C . GLN A 1 89 ? -4.074 -9.925 3.754 1.00 92.44 89 GLN A C 1
ATOM 704 O O . GLN A 1 89 ? -5.023 -9.999 4.534 1.00 92.44 89 GLN A O 1
ATOM 709 N N . ALA A 1 90 ? -3.351 -8.812 3.599 1.00 92.19 90 ALA A N 1
ATOM 710 C CA . ALA A 1 90 ? -3.676 -7.552 4.263 1.00 92.19 90 ALA A CA 1
ATOM 711 C C . ALA A 1 90 ? -5.047 -7.027 3.812 1.00 92.19 90 ALA A C 1
ATOM 713 O O . ALA A 1 90 ? -5.883 -6.704 4.650 1.00 92.19 90 ALA A O 1
ATOM 714 N N . ALA A 1 91 ? -5.323 -7.051 2.504 1.00 91.00 91 ALA A N 1
ATOM 715 C CA . ALA A 1 91 ? -6.628 -6.682 1.964 1.00 91.00 91 ALA A CA 1
ATOM 716 C C . ALA A 1 91 ? -7.750 -7.581 2.514 1.00 91.00 91 ALA A C 1
ATOM 718 O O . ALA A 1 91 ? -8.777 -7.073 2.943 1.00 91.00 91 ALA A O 1
ATOM 719 N N . ILE A 1 92 ? -7.552 -8.904 2.578 1.00 89.06 92 ILE A N 1
ATOM 720 C CA . ILE A 1 92 ? -8.554 -9.825 3.144 1.00 89.06 92 ILE A CA 1
ATOM 721 C C . ILE A 1 92 ? -8.894 -9.458 4.593 1.00 89.06 92 ILE A C 1
ATOM 723 O O . ILE A 1 92 ? -10.067 -9.432 4.944 1.00 89.06 92 ILE A O 1
ATOM 727 N N . ARG A 1 93 ? -7.893 -9.128 5.417 1.00 87.25 93 ARG A N 1
ATOM 728 C CA . ARG A 1 93 ? -8.114 -8.732 6.819 1.00 87.25 93 ARG A CA 1
ATOM 729 C C . ARG A 1 93 ? -8.906 -7.429 6.960 1.00 87.25 93 ARG A C 1
ATOM 731 O O . ARG A 1 93 ? -9.576 -7.250 7.966 1.00 87.25 93 ARG A O 1
ATOM 738 N N . ALA A 1 94 ? -8.839 -6.542 5.970 1.00 86.25 94 ALA A N 1
ATOM 739 C CA . ALA A 1 94 ? -9.586 -5.285 5.958 1.00 86.25 94 ALA A CA 1
ATOM 740 C C . ALA A 1 94 ? -10.982 -5.390 5.314 1.00 86.25 94 ALA A C 1
ATOM 742 O O . ALA A 1 94 ? -11.713 -4.401 5.291 1.00 86.25 94 ALA A O 1
ATOM 743 N N . LEU A 1 95 ? -11.388 -6.559 4.793 1.00 78.94 95 LEU A N 1
ATOM 744 C CA . LEU A 1 95 ? -12.728 -6.740 4.206 1.00 78.94 95 LEU A CA 1
ATOM 745 C C . LEU A 1 95 ? -13.851 -6.554 5.232 1.00 78.94 95 LEU A C 1
ATOM 747 O O . LEU A 1 95 ? -14.921 -6.066 4.870 1.00 78.94 95 LEU A O 1
ATOM 751 N N . ASP A 1 96 ? -13.582 -6.891 6.492 1.00 75.19 96 ASP A N 1
ATOM 752 C CA . ASP A 1 96 ? -14.540 -6.781 7.593 1.00 75.19 96 ASP A CA 1
ATOM 753 C C . ASP A 1 96 ? -14.592 -5.369 8.207 1.00 75.19 96 ASP A C 1
ATOM 755 O O . ASP A 1 96 ? -15.192 -5.167 9.266 1.00 75.19 96 ASP A O 1
ATOM 759 N N . ASP A 1 97 ? -13.987 -4.362 7.559 1.00 77.62 97 ASP A N 1
ATOM 760 C CA . ASP A 1 97 ? -14.076 -2.986 8.041 1.00 77.62 97 ASP A CA 1
ATOM 761 C C . ASP A 1 97 ? -15.536 -2.509 8.047 1.00 77.62 97 ASP A C 1
ATOM 763 O O . ASP A 1 97 ? -16.301 -2.708 7.095 1.00 77.62 97 ASP A O 1
ATOM 767 N N . LYS A 1 98 ? -15.941 -1.843 9.134 1.00 74.38 98 LYS A N 1
ATOM 768 C CA . LYS A 1 98 ? -17.316 -1.359 9.326 1.00 74.38 98 LYS A CA 1
ATOM 769 C C . LYS A 1 98 ? -17.720 -0.324 8.272 1.00 74.38 98 LYS A C 1
ATOM 771 O O . LYS A 1 98 ? -18.914 -0.159 8.005 1.00 74.38 98 LYS A O 1
ATOM 776 N N . LYS A 1 99 ? -16.763 0.341 7.622 1.00 79.31 99 LYS A N 1
ATOM 777 C CA . LYS A 1 99 ? -16.994 1.469 6.718 1.00 79.31 99 LYS A CA 1
ATOM 778 C C . LYS A 1 99 ? -16.993 1.041 5.253 1.00 79.31 99 LYS A C 1
ATOM 780 O O . LYS A 1 99 ? -16.052 0.445 4.738 1.00 79.31 99 LYS A O 1
ATOM 785 N N . GLN A 1 100 ? -18.057 1.412 4.545 1.00 82.19 100 GLN A N 1
ATOM 786 C CA . GLN A 1 100 ? -18.280 1.017 3.151 1.00 82.19 100 GLN A CA 1
ATOM 787 C C . GLN A 1 100 ? -17.196 1.516 2.190 1.00 82.19 100 GLN A C 1
ATOM 789 O O . GLN A 1 100 ? -16.803 0.774 1.291 1.00 82.19 100 GLN A O 1
ATOM 794 N N . VAL A 1 101 ? -16.701 2.741 2.388 1.00 80.06 101 VAL A N 1
ATOM 795 C CA . VAL A 1 101 ? -15.663 3.338 1.530 1.00 80.06 101 VAL A CA 1
ATOM 796 C C . VAL A 1 101 ? -14.365 2.530 1.570 1.00 80.06 101 VAL A C 1
ATOM 798 O O . VAL A 1 101 ? -13.820 2.196 0.522 1.00 80.06 101 VAL A O 1
ATOM 801 N N . VAL A 1 102 ? -13.937 2.090 2.759 1.00 81.44 102 VAL A N 1
ATOM 802 C CA . VAL A 1 102 ? -12.753 1.237 2.924 1.00 81.44 102 VAL A CA 1
ATOM 803 C C . VAL A 1 102 ? -12.976 -0.104 2.229 1.00 81.44 102 VAL A C 1
ATOM 805 O O . VAL A 1 102 ? -12.144 -0.512 1.420 1.00 81.44 102 VAL A O 1
ATOM 808 N N . ARG A 1 103 ? -14.137 -0.745 2.432 1.00 86.69 103 ARG A N 1
ATOM 809 C CA . ARG A 1 103 ? -14.467 -2.028 1.781 1.00 86.69 103 ARG A CA 1
ATOM 810 C C . ARG A 1 103 ? -14.381 -1.965 0.255 1.00 86.69 103 ARG A C 1
ATOM 812 O O . ARG A 1 103 ? -13.855 -2.891 -0.358 1.00 86.69 103 ARG A O 1
ATOM 819 N N . GLN A 1 104 ? -14.853 -0.886 -0.372 1.00 87.00 104 GLN A N 1
ATOM 820 C CA . GLN A 1 104 ? -14.766 -0.726 -1.830 1.00 87.00 104 GLN A CA 1
ATOM 821 C C . GLN A 1 104 ? -13.312 -0.680 -2.315 1.00 87.00 104 GLN A C 1
ATOM 823 O O . GLN A 1 104 ? -12.954 -1.365 -3.279 1.00 87.00 104 GLN A O 1
ATOM 828 N N . VAL A 1 105 ? -12.453 0.078 -1.627 1.00 87.00 105 VAL A N 1
ATOM 829 C CA . VAL A 1 105 ? -11.031 0.166 -1.981 1.00 87.00 105 VAL A CA 1
ATOM 830 C C . VAL A 1 105 ? -10.312 -1.158 -1.707 1.00 87.00 105 VAL A C 1
ATOM 832 O O . VAL A 1 105 ? -9.494 -1.579 -2.526 1.00 87.00 105 VAL A O 1
ATOM 835 N N . VAL A 1 106 ? -10.660 -1.866 -0.628 1.00 90.12 106 VAL A N 1
ATOM 836 C CA . VAL A 1 106 ? -10.151 -3.214 -0.326 1.00 90.12 106 VAL A CA 1
ATOM 837 C C . VAL A 1 106 ? -10.493 -4.202 -1.441 1.00 90.12 106 VAL A C 1
ATOM 839 O O . VAL A 1 106 ? -9.606 -4.914 -1.917 1.00 90.12 106 VAL A O 1
ATOM 842 N N . VAL A 1 107 ? -11.756 -4.244 -1.880 1.00 90.75 107 VAL A N 1
ATOM 843 C CA . VAL A 1 107 ? -12.205 -5.135 -2.962 1.00 90.75 107 VAL A CA 1
ATOM 844 C C . VAL A 1 107 ? -11.431 -4.847 -4.243 1.00 90.75 107 VAL A C 1
ATOM 846 O O . VAL A 1 107 ? -10.899 -5.777 -4.851 1.00 90.75 107 VAL A O 1
ATOM 849 N N . ARG A 1 108 ? -11.294 -3.565 -4.611 1.00 90.19 108 ARG A N 1
ATOM 850 C CA . ARG A 1 108 ? -10.501 -3.150 -5.774 1.00 90.19 108 ARG A CA 1
ATOM 851 C C . ARG A 1 108 ? -9.045 -3.591 -5.642 1.00 90.19 108 ARG A C 1
ATOM 853 O O . ARG A 1 108 ? -8.523 -4.219 -6.554 1.00 90.19 108 ARG A O 1
ATOM 860 N N . CYS A 1 109 ? -8.413 -3.319 -4.501 1.00 92.31 109 CYS A N 1
ATOM 861 C CA . CYS A 1 109 ? -7.033 -3.712 -4.225 1.00 92.31 109 CYS A CA 1
ATOM 862 C C . CYS A 1 109 ? -6.839 -5.222 -4.375 1.00 92.31 109 CYS A C 1
ATOM 864 O O . CYS A 1 109 ? -6.013 -5.669 -5.171 1.00 92.31 109 CYS A O 1
ATOM 866 N N . ARG A 1 110 ? -7.660 -6.026 -3.697 1.00 92.12 110 ARG A N 1
ATOM 867 C CA . ARG A 1 110 ? -7.605 -7.486 -3.802 1.00 92.12 110 ARG A CA 1
ATOM 868 C C . ARG A 1 110 ? -7.771 -7.956 -5.247 1.00 92.12 110 ARG A C 1
ATOM 870 O O . ARG A 1 110 ? -6.989 -8.787 -5.694 1.00 92.12 110 ARG A O 1
ATOM 877 N N . HIS A 1 111 ? -8.763 -7.440 -5.969 1.00 89.75 111 HIS A N 1
ATOM 878 C CA . HIS A 1 111 ? -9.016 -7.811 -7.361 1.00 89.75 111 HIS A CA 1
ATOM 879 C C . HIS A 1 111 ? -7.811 -7.497 -8.255 1.00 89.75 111 HIS A C 1
ATOM 881 O O . HIS A 1 111 ? -7.313 -8.390 -8.937 1.00 89.75 111 HIS A O 1
ATOM 887 N N . THR A 1 112 ? -7.251 -6.287 -8.168 1.00 90.69 112 THR A N 1
ATOM 888 C CA . THR A 1 112 ? -6.053 -5.901 -8.924 1.00 90.69 112 THR A CA 1
ATOM 889 C C . THR A 1 112 ? -4.868 -6.826 -8.622 1.00 90.69 112 THR A C 1
ATOM 891 O O . THR A 1 112 ? -4.222 -7.326 -9.539 1.00 90.69 112 THR A O 1
ATOM 894 N N . TRP A 1 113 ? -4.604 -7.141 -7.352 1.00 90.00 113 TRP A N 1
ATOM 895 C CA . TRP A 1 113 ? -3.488 -8.016 -6.966 1.00 90.00 113 TRP A CA 1
ATOM 896 C C . TRP A 1 113 ? -3.732 -9.513 -7.225 1.00 90.00 113 TRP A C 1
ATOM 898 O O . TRP A 1 113 ? -2.783 -10.303 -7.317 1.00 90.00 113 TRP A O 1
ATOM 908 N N . CYS A 1 114 ? -4.986 -9.931 -7.381 1.00 86.81 114 CYS A N 1
ATOM 909 C CA . CYS A 1 114 ? -5.339 -11.300 -7.737 1.00 86.81 114 CYS A CA 1
ATOM 910 C C . CYS A 1 114 ? -5.352 -11.512 -9.253 1.00 86.81 114 CYS A C 1
ATOM 912 O O . CYS A 1 114 ? -4.690 -12.435 -9.725 1.00 86.81 114 CYS A O 1
ATOM 914 N N . GLU A 1 115 ? -6.060 -10.678 -10.009 1.00 72.88 115 GLU A N 1
ATOM 915 C CA . GLU A 1 115 ? -6.383 -10.925 -11.419 1.00 72.88 115 GLU A CA 1
ATOM 916 C C . GLU A 1 115 ? -5.331 -10.374 -12.382 1.00 72.88 115 GLU A C 1
ATOM 918 O O . GLU A 1 115 ? -4.906 -11.090 -13.291 1.00 72.88 115 GLU A O 1
ATOM 923 N N . HIS A 1 116 ? -4.811 -9.166 -12.130 1.00 63.03 116 HIS A N 1
ATOM 924 C CA . HIS A 1 116 ? -3.797 -8.543 -12.991 1.00 63.03 116 HIS A CA 1
ATOM 925 C C . HIS A 1 116 ? -2.517 -9.395 -13.074 1.00 63.03 116 HIS A C 1
ATOM 927 O O . HIS A 1 116 ? -1.919 -9.578 -14.137 1.00 63.03 116 HIS A O 1
ATOM 933 N N . PHE A 1 117 ? -2.139 -10.019 -11.956 1.00 60.38 117 PHE A N 1
ATOM 934 C CA . PHE A 1 117 ? -0.993 -10.925 -11.897 1.00 60.38 117 PHE A CA 1
ATOM 935 C C . PHE A 1 117 ? -1.240 -12.263 -12.591 1.00 60.38 117 PHE A C 1
ATOM 937 O O . PHE A 1 117 ? -0.320 -12.801 -13.197 1.00 60.38 117 PHE A O 1
ATOM 944 N N . THR A 1 118 ? -2.468 -12.780 -12.571 1.00 55.62 118 THR A N 1
ATOM 945 C CA . THR A 1 118 ? -2.793 -14.076 -13.189 1.00 55.62 118 THR A CA 1
ATOM 946 C C . THR A 1 118 ? -2.714 -14.003 -14.720 1.00 55.62 118 THR A C 1
ATOM 948 O O . THR A 1 118 ? -2.229 -14.937 -15.367 1.00 55.62 118 THR A O 1
ATOM 951 N N . ILE A 1 119 ? -3.096 -12.862 -15.307 1.00 53.28 119 ILE A N 1
ATOM 952 C CA . ILE A 1 119 ? -2.966 -12.602 -16.750 1.00 53.28 119 ILE A CA 1
ATOM 953 C C . ILE A 1 119 ? -1.491 -12.421 -17.131 1.00 53.28 119 ILE A C 1
ATOM 955 O O . ILE A 1 119 ? -1.005 -13.091 -18.044 1.00 53.28 119 ILE A O 1
ATOM 959 N N . SER A 1 120 ? -0.745 -11.586 -16.398 1.00 56.66 120 SER A N 1
ATOM 960 C CA . SER A 1 120 ? 0.697 -11.391 -16.622 1.00 56.66 120 SER A CA 1
ATOM 961 C C . SER A 1 120 ? 1.484 -12.701 -16.495 1.00 56.66 120 SER A C 1
ATOM 963 O O . SER A 1 120 ? 2.361 -12.987 -17.313 1.00 56.66 120 SER A O 1
ATOM 965 N N . GLU A 1 121 ? 1.161 -13.535 -15.506 1.00 54.91 121 GLU A N 1
ATOM 966 C CA . GLU A 1 121 ? 1.802 -14.831 -15.295 1.00 54.91 121 GLU A CA 1
ATOM 967 C C . GLU A 1 121 ? 1.490 -15.811 -16.431 1.00 54.91 121 GLU A C 1
ATOM 969 O O . GLU A 1 121 ? 2.401 -16.457 -16.953 1.00 54.91 121 GLU A O 1
ATOM 974 N N . SER A 1 122 ? 0.231 -15.879 -16.870 1.00 52.12 122 SER A N 1
ATOM 975 C CA . SER A 1 122 ? -0.186 -16.715 -18.001 1.00 52.12 122 SER A CA 1
ATOM 976 C C . SER A 1 122 ? 0.515 -16.296 -19.294 1.00 52.12 122 SER A C 1
ATOM 978 O O . SER A 1 122 ? 1.051 -17.147 -20.002 1.00 52.12 122 SER A O 1
ATOM 980 N N . VAL A 1 123 ? 0.617 -14.991 -19.563 1.00 58.34 123 VAL A N 1
ATOM 981 C CA . VAL A 1 123 ? 1.330 -14.436 -20.726 1.00 58.34 123 VAL A CA 1
ATOM 982 C C . VAL A 1 123 ? 2.840 -14.677 -20.630 1.00 58.34 123 VAL A C 1
ATOM 984 O O . VAL A 1 123 ? 3.471 -15.074 -21.610 1.00 58.34 123 VAL A O 1
ATOM 987 N N . ALA A 1 124 ? 3.451 -14.485 -19.459 1.00 59.81 124 ALA A N 1
ATOM 988 C CA . ALA A 1 124 ? 4.875 -14.743 -19.251 1.00 59.81 124 ALA A CA 1
ATOM 989 C C . ALA A 1 124 ? 5.216 -16.236 -19.396 1.00 59.81 124 ALA A C 1
ATOM 991 O O . ALA A 1 124 ? 6.250 -16.584 -19.979 1.00 59.81 124 ALA A O 1
ATOM 992 N N . ARG A 1 125 ? 4.339 -1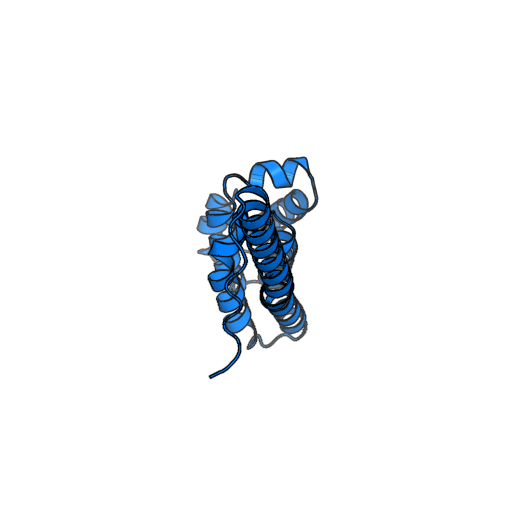7.118 -18.904 1.00 61.09 125 ARG A N 1
ATOM 993 C CA . ARG A 1 125 ? 4.428 -18.576 -19.050 1.00 61.09 125 ARG A CA 1
ATOM 994 C C . ARG A 1 125 ? 4.276 -18.988 -20.514 1.00 61.09 125 ARG A C 1
ATOM 996 O O . ARG A 1 125 ? 5.129 -19.723 -21.010 1.00 61.09 125 ARG A O 1
ATOM 1003 N N . TRP A 1 126 ? 3.296 -18.433 -21.227 1.00 61.09 126 TRP A N 1
ATOM 1004 C CA . TRP A 1 126 ? 3.136 -18.596 -22.675 1.00 61.09 126 TRP A CA 1
ATOM 1005 C C . TRP A 1 126 ? 4.377 -18.145 -23.449 1.00 61.09 126 TRP A C 1
ATOM 1007 O O . TRP A 1 126 ? 4.921 -18.926 -24.223 1.00 61.09 126 TRP A O 1
ATOM 1017 N N . ARG A 1 127 ? 4.920 -16.948 -23.184 1.00 57.69 127 ARG A N 1
ATOM 1018 C CA . ARG A 1 127 ? 6.160 -16.463 -23.826 1.00 57.69 127 ARG A CA 1
ATOM 1019 C C . ARG A 1 127 ? 7.375 -17.342 -23.522 1.00 57.69 127 ARG A C 1
ATOM 1021 O O . ARG A 1 127 ? 8.255 -17.495 -24.365 1.00 57.69 127 ARG A O 1
ATOM 1028 N N . LYS A 1 128 ? 7.490 -17.889 -22.306 1.00 66.62 128 LYS A N 1
ATOM 1029 C CA . LYS A 1 128 ? 8.557 -18.850 -21.963 1.00 66.62 128 LYS A CA 1
ATOM 1030 C C . LYS A 1 128 ? 8.383 -20.175 -22.709 1.00 66.62 128 LYS A C 1
ATOM 1032 O O . LYS A 1 128 ? 9.385 -20.727 -23.156 1.00 66.62 128 LYS A O 1
ATOM 1037 N N . SER A 1 129 ? 7.148 -20.651 -22.857 1.00 65.88 129 SER A N 1
ATOM 1038 C CA . SER A 1 129 ? 6.821 -21.846 -23.640 1.00 65.88 129 SER A CA 1
ATOM 1039 C C . SER A 1 129 ? 7.151 -21.646 -25.121 1.00 65.88 129 SER A C 1
ATOM 1041 O O . SER A 1 129 ? 7.901 -22.436 -25.686 1.00 65.88 129 SER A O 1
ATOM 1043 N N . LEU A 1 130 ? 6.731 -20.517 -25.704 1.00 62.72 130 LEU A N 1
ATOM 1044 C CA . LEU A 1 130 ? 6.987 -20.167 -27.103 1.00 62.72 130 LEU A CA 1
ATOM 1045 C C . LEU A 1 130 ? 8.493 -20.094 -27.417 1.00 62.72 130 LEU A C 1
ATOM 1047 O O . LEU A 1 130 ? 8.973 -20.713 -28.362 1.00 62.72 130 LEU A O 1
ATOM 1051 N N . ARG A 1 131 ? 9.279 -19.450 -26.544 1.00 66.06 131 ARG A N 1
ATOM 1052 C CA . ARG A 1 131 ? 10.748 -19.393 -26.678 1.00 66.06 131 ARG A CA 1
ATOM 1053 C C . ARG A 1 131 ? 11.453 -20.736 -26.474 1.00 66.06 131 ARG A C 1
ATOM 1055 O O . ARG A 1 131 ? 12.608 -20.885 -26.875 1.00 66.06 131 ARG A O 1
ATOM 1062 N N . ARG A 1 132 ? 10.822 -21.697 -25.790 1.00 62.78 132 ARG A N 1
ATOM 1063 C CA . ARG A 1 132 ? 11.318 -23.082 -25.710 1.00 62.78 132 ARG A CA 1
ATOM 1064 C C . ARG A 1 132 ? 10.996 -23.834 -26.994 1.00 62.78 132 ARG A C 1
ATOM 1066 O O . ARG A 1 132 ? 11.881 -24.502 -27.514 1.00 62.78 132 ARG A O 1
ATOM 1073 N N . THR A 1 133 ? 9.781 -23.695 -27.519 1.00 61.00 133 THR A N 1
ATOM 1074 C CA . THR A 1 133 ? 9.384 -24.334 -28.780 1.00 61.00 133 THR A CA 1
ATOM 1075 C C . THR A 1 133 ? 10.187 -23.808 -29.967 1.00 61.00 133 THR A C 1
ATOM 1077 O O . THR A 1 133 ? 10.614 -24.604 -30.793 1.00 61.00 133 THR A O 1
ATOM 1080 N N . GLU A 1 134 ? 10.489 -22.507 -30.015 1.00 62.47 134 GLU A N 1
ATOM 1081 C CA . GLU A 1 134 ? 11.366 -21.920 -31.038 1.00 62.47 134 GLU A CA 1
ATOM 1082 C C . GLU A 1 134 ? 12.797 -22.462 -30.942 1.00 62.47 134 GLU A C 1
ATOM 1084 O O . GLU A 1 134 ? 13.344 -22.897 -31.948 1.00 62.47 134 GLU A O 1
ATOM 1089 N N . ARG A 1 135 ? 13.377 -22.551 -29.735 1.00 58.00 135 ARG A N 1
ATOM 1090 C CA . ARG A 1 135 ? 14.716 -23.141 -29.531 1.00 58.00 135 ARG A CA 1
ATOM 1091 C C . ARG A 1 135 ? 14.800 -24.615 -29.921 1.00 58.00 135 ARG A C 1
ATOM 1093 O O . ARG A 1 135 ? 15.797 -25.029 -30.499 1.00 58.00 135 ARG A O 1
ATOM 1100 N N . LEU A 1 136 ? 13.777 -25.409 -29.608 1.00 57.22 136 LEU A N 1
ATOM 1101 C CA . LEU A 1 136 ? 13.724 -26.819 -30.009 1.00 57.22 136 LEU A CA 1
ATOM 1102 C C . LEU A 1 136 ? 13.632 -26.959 -31.535 1.00 57.22 136 LEU A C 1
ATOM 1104 O O . LEU A 1 136 ? 14.296 -27.821 -32.106 1.00 57.22 136 LEU A O 1
ATOM 1108 N N . ARG A 1 137 ? 12.892 -26.055 -32.192 1.00 55.75 137 ARG A N 1
ATOM 1109 C CA . ARG A 1 137 ? 12.781 -25.983 -33.654 1.00 55.75 137 ARG A CA 1
ATOM 1110 C C . ARG A 1 137 ? 14.097 -25.568 -34.320 1.00 55.75 137 ARG A C 1
ATOM 1112 O O . ARG A 1 137 ? 14.475 -26.175 -35.313 1.00 55.75 137 ARG A O 1
ATOM 1119 N N . SER A 1 138 ? 14.816 -24.594 -33.755 1.00 59.88 138 SER A N 1
ATOM 1120 C CA . SER A 1 138 ? 16.146 -24.171 -34.227 1.00 59.88 138 SER A CA 1
ATOM 1121 C C . SER A 1 138 ? 17.223 -25.243 -34.044 1.00 59.88 138 SER A C 1
ATOM 1123 O O . SER A 1 138 ? 18.148 -25.311 -34.843 1.00 59.88 138 SER A O 1
ATOM 1125 N N . ASN A 1 139 ? 17.091 -26.103 -33.030 1.00 62.75 139 ASN A N 1
ATOM 1126 C CA . ASN A 1 139 ? 18.032 -27.192 -32.749 1.00 62.75 139 ASN A CA 1
ATOM 1127 C C . ASN A 1 139 ? 17.673 -28.513 -33.459 1.00 62.75 139 ASN A C 1
ATOM 1129 O O . ASN A 1 139 ? 18.238 -29.552 -33.125 1.00 62.75 139 ASN A O 1
ATOM 1133 N N . GLY A 1 140 ? 16.714 -28.507 -34.395 1.00 52.94 140 GLY A N 1
ATOM 1134 C CA . GLY A 1 140 ? 16.320 -29.701 -35.153 1.00 52.94 140 GLY A CA 1
ATOM 1135 C C . GLY A 1 140 ? 15.653 -30.803 -34.319 1.00 52.94 140 GLY A C 1
ATOM 1136 O O . GLY A 1 140 ? 15.566 -31.940 -34.775 1.00 52.94 140 GLY A O 1
ATOM 1137 N N . VAL A 1 141 ? 15.179 -30.497 -33.104 1.00 59.06 141 VAL A N 1
ATOM 1138 C CA . VAL A 1 141 ? 14.523 -31.475 -32.226 1.00 59.06 141 VAL A CA 1
ATOM 1139 C C . VAL A 1 141 ? 13.022 -31.494 -32.543 1.00 59.06 141 VAL A C 1
ATOM 1141 O O . VAL A 1 141 ? 12.340 -30.496 -32.287 1.00 59.06 141 VAL A O 1
ATOM 1144 N N . PRO A 1 142 ? 12.463 -32.594 -33.082 1.00 43.97 142 PRO A N 1
ATOM 1145 C CA . PRO A 1 142 ? 11.035 -32.670 -33.358 1.00 43.97 142 PRO A CA 1
ATOM 1146 C C . PRO A 1 142 ? 10.231 -32.623 -32.046 1.00 43.97 142 PRO A C 1
ATOM 1148 O O . PRO A 1 142 ? 10.617 -33.258 -31.057 1.00 43.97 142 PRO A O 1
ATOM 1151 N N . PRO A 1 143 ? 9.110 -31.880 -31.994 1.00 46.38 143 PRO A N 1
ATOM 1152 C CA . PRO A 1 143 ? 8.292 -31.805 -30.792 1.00 46.38 143 PRO A CA 1
ATOM 1153 C C . PRO A 1 143 ? 7.675 -33.178 -30.495 1.00 46.38 143 PRO A C 1
ATOM 1155 O O . PRO A 1 143 ? 6.876 -33.693 -31.275 1.00 46.38 143 PRO A O 1
ATOM 1158 N N . ARG A 1 144 ? 8.018 -33.771 -29.342 1.00 49.31 144 ARG A N 1
ATOM 1159 C CA . ARG A 1 144 ? 7.281 -34.917 -28.788 1.00 49.31 144 ARG A CA 1
ATOM 1160 C C . ARG A 1 144 ? 5.901 -34.437 -28.346 1.00 49.31 144 ARG A C 1
ATOM 1162 O O . ARG A 1 144 ? 5.723 -33.960 -27.230 1.00 49.31 144 ARG A O 1
ATOM 1169 N N . ILE A 1 145 ? 4.929 -34.550 -29.241 1.00 47.72 145 ILE A N 1
ATOM 1170 C CA . ILE A 1 145 ? 3.513 -34.424 -28.912 1.00 47.72 145 ILE A CA 1
ATOM 1171 C C . ILE A 1 145 ? 3.091 -35.768 -28.311 1.00 47.72 145 ILE A C 1
ATOM 1173 O O . ILE A 1 145 ? 2.857 -36.726 -29.038 1.00 47.72 145 ILE A O 1
ATOM 1177 N N . SER A 1 146 ? 3.029 -35.862 -26.983 1.00 46.59 146 SER A N 1
ATOM 1178 C CA . SER A 1 146 ? 2.336 -36.957 -26.297 1.00 46.59 146 SER A CA 1
ATOM 1179 C C . SER A 1 146 ? 0.991 -36.449 -25.786 1.00 46.59 146 SER A C 1
ATOM 1181 O O . SER A 1 146 ? 0.844 -36.120 -24.612 1.00 46.59 146 SER A O 1
ATOM 1183 N N . TRP A 1 147 ? 0.016 -36.366 -26.687 1.00 45.88 147 TRP A N 1
ATOM 1184 C CA . TRP A 1 147 ? -1.399 -36.347 -26.326 1.00 45.88 147 TRP A CA 1
ATOM 1185 C C . TRP A 1 147 ? -2.031 -37.576 -26.966 1.00 45.88 147 TRP A C 1
ATOM 1187 O O . TRP A 1 147 ? -2.341 -37.538 -28.151 1.00 45.88 147 TRP A O 1
ATOM 1197 N N . LEU A 1 148 ? -2.095 -38.665 -26.192 1.00 39.62 148 LEU A N 1
ATOM 1198 C CA . LEU A 1 148 ? -3.050 -39.784 -26.248 1.00 39.62 148 LEU A CA 1
ATOM 1199 C C . LEU A 1 148 ? -2.436 -40.998 -25.534 1.00 39.62 148 LEU A C 1
ATOM 1201 O O . LEU A 1 148 ? -1.739 -41.808 -26.147 1.00 39.62 148 LEU A O 1
ATOM 1205 N N . LYS A 1 149 ? -2.686 -41.084 -24.228 1.00 36.78 149 LYS A N 1
ATOM 1206 C CA . LYS A 1 149 ? -3.215 -42.262 -23.527 1.00 36.78 149 LYS A CA 1
ATOM 1207 C C . LYS A 1 149 ? -3.610 -41.849 -22.118 1.00 36.78 149 LYS A C 1
ATOM 1209 O O . LYS A 1 149 ? -2.813 -41.118 -21.492 1.00 36.78 149 LYS A O 1
#

Organism: Zea mays (NCBI:txid4577)

Foldseek 3Di:
DLVVLQVLLVDLVCVVVNVVVLVVLLVLLVDPVSVVVCLVVVQSNLLSLLVQCPRPNDPVSNLSSLVVLLSSLPPDCVSCVVCLVSQLVSLVVNCPPPDPSSNVSSVVSNCSSPPVVVVVVVVVVVVVVVVVVVVCVVVVNDDPPPDDD

Radius of gyration: 20.02 Å; chains: 1; bounding box: 36×56×54 Å

InterPro domains:
  IPR011989 Armadillo-like helical [G3DSA:1.25.10.10] (19-131)
  IPR016024 Armadillo-type fold [SSF48371] (18-118)
  IPR039920 DNA repair/transcription protein MMS19 [PTHR12891] (2-114)